Protein AF-A0A536WKN4-F1 (afdb_monomer)

Sequence (74 aa):
MSAVLQTHPGAASDVNSRLTFQKNLQTVTNKIHATSNVDEIMLEVSADICTLFNADRLTIYTVGEDKQTIVSKV

Structure (mmCIF, N/CA/C/O backbone):
data_AF-A0A536WKN4-F1
#
_entry.id   AF-A0A536WKN4-F1
#
loop_
_atom_site.group_PDB
_atom_site.id
_atom_site.type_symbol
_atom_site.label_atom_id
_atom_site.label_alt_id
_atom_site.label_comp_id
_atom_site.label_asym_id
_atom_site.label_entity_id
_atom_site.label_seq_id
_atom_site.pdbx_PDB_ins_code
_atom_site.Cartn_x
_atom_site.Cartn_y
_atom_site.Cartn_z
_atom_site.occupancy
_atom_site.B_iso_or_equiv
_atom_site.auth_seq_id
_atom_site.auth_comp_id
_atom_site.auth_asym_id
_atom_site.auth_atom_id
_atom_site.pdbx_PDB_model_num
ATOM 1 N N . MET A 1 1 ? 50.851 -7.738 -11.855 1.00 41.78 1 MET A N 1
ATOM 2 C CA . MET A 1 1 ? 49.926 -7.983 -12.981 1.00 41.78 1 MET A CA 1
ATOM 3 C C . MET A 1 1 ? 48.516 -7.876 -12.431 1.00 41.78 1 MET A C 1
ATOM 5 O O . MET A 1 1 ? 48.141 -8.693 -11.601 1.00 41.78 1 MET A O 1
ATOM 9 N N . SER A 1 2 ? 47.819 -6.790 -12.764 1.00 42.44 2 SER A N 1
ATOM 10 C CA . SER A 1 2 ? 46.512 -6.431 -12.205 1.00 42.44 2 SER A CA 1
ATOM 11 C C . SER A 1 2 ? 45.440 -7.422 -12.643 1.00 42.44 2 SER A C 1
ATOM 13 O O . SER A 1 2 ? 45.264 -7.645 -13.839 1.00 42.44 2 SER A O 1
ATOM 15 N N . ALA A 1 3 ? 44.712 -7.991 -11.685 1.00 49.06 3 ALA A N 1
ATOM 16 C CA . ALA A 1 3 ? 43.482 -8.707 -11.977 1.00 49.06 3 ALA A CA 1
ATOM 17 C C . ALA A 1 3 ? 42.456 -7.682 -12.474 1.00 49.06 3 ALA A C 1
ATOM 19 O O . ALA A 1 3 ? 41.949 -6.859 -11.712 1.00 49.06 3 ALA A O 1
ATOM 20 N N . VAL A 1 4 ? 42.223 -7.690 -13.784 1.00 49.56 4 VAL A N 1
ATOM 21 C CA . VAL A 1 4 ? 41.150 -6.937 -14.425 1.00 49.56 4 VAL A CA 1
ATOM 22 C C . VAL A 1 4 ? 39.842 -7.503 -13.885 1.00 49.56 4 VAL A C 1
ATOM 24 O O . VAL A 1 4 ? 39.490 -8.648 -14.164 1.00 49.56 4 VAL A O 1
ATOM 27 N N . LEU A 1 5 ? 39.150 -6.708 -13.072 1.00 57.28 5 LEU A N 1
ATOM 28 C CA . LEU A 1 5 ? 37.803 -6.984 -12.596 1.00 57.28 5 LEU A CA 1
ATOM 29 C C . LEU A 1 5 ? 36.873 -7.019 -13.818 1.00 57.28 5 LEU A C 1
ATOM 31 O O . LEU A 1 5 ? 36.357 -5.988 -14.244 1.00 57.28 5 LEU A O 1
ATOM 35 N N . GLN A 1 6 ? 36.699 -8.198 -14.418 1.00 54.38 6 GLN A N 1
ATOM 36 C CA . GLN A 1 6 ? 35.684 -8.442 -15.438 1.00 54.38 6 GLN A CA 1
ATOM 37 C C . GLN A 1 6 ? 34.312 -8.297 -14.778 1.00 54.38 6 GLN A C 1
ATOM 39 O O . GLN A 1 6 ? 33.746 -9.242 -14.228 1.00 54.38 6 GLN A O 1
ATOM 44 N N . THR A 1 7 ? 33.788 -7.076 -14.802 1.00 57.66 7 THR A N 1
ATOM 45 C CA . THR A 1 7 ? 32.401 -6.794 -14.462 1.00 57.66 7 THR A CA 1
ATOM 46 C C . THR A 1 7 ? 31.555 -7.479 -15.527 1.00 57.66 7 THR A C 1
ATOM 48 O O . THR A 1 7 ? 31.490 -7.035 -16.671 1.00 57.66 7 THR A O 1
ATOM 51 N N . HIS A 1 8 ? 30.963 -8.620 -15.173 1.00 58.44 8 HIS A N 1
ATOM 52 C CA . HIS A 1 8 ? 29.984 -9.272 -16.031 1.00 58.44 8 HIS A CA 1
ATOM 53 C C . HIS A 1 8 ? 28.860 -8.263 -16.315 1.00 58.44 8 HIS A C 1
ATOM 55 O O . HIS A 1 8 ? 28.368 -7.649 -15.364 1.00 58.44 8 HIS A O 1
ATOM 61 N N . PRO A 1 9 ? 28.421 -8.082 -17.573 1.00 57.25 9 PRO A N 1
ATOM 62 C CA . PRO A 1 9 ? 27.384 -7.107 -17.920 1.00 57.25 9 PRO A CA 1
ATOM 63 C C . PRO A 1 9 ? 26.077 -7.304 -17.128 1.00 57.25 9 PRO A C 1
ATOM 65 O O . PRO A 1 9 ? 25.383 -6.330 -16.854 1.00 57.25 9 PRO A O 1
ATOM 68 N N . GLY A 1 10 ? 25.802 -8.528 -16.655 1.00 60.97 10 GLY A N 1
ATOM 69 C CA . GLY A 1 10 ? 24.685 -8.829 -15.752 1.00 60.97 10 GLY A CA 1
ATOM 70 C C . GLY A 1 10 ? 24.800 -8.222 -14.344 1.00 60.97 10 GLY A C 1
ATOM 71 O O . GLY A 1 10 ? 23.788 -7.881 -13.741 1.00 60.97 10 GLY A O 1
ATOM 72 N N . ALA A 1 11 ? 26.015 -8.012 -13.825 1.00 63.56 11 ALA A N 1
ATOM 73 C CA . ALA A 1 11 ? 26.222 -7.457 -12.485 1.00 63.56 11 ALA A CA 1
ATOM 74 C C . ALA A 1 11 ? 25.878 -5.959 -12.421 1.00 63.56 11 ALA A C 1
ATOM 76 O O . ALA A 1 11 ? 25.314 -5.492 -11.436 1.00 63.56 11 ALA A O 1
ATOM 77 N N . ALA A 1 12 ? 26.174 -5.201 -13.483 1.00 70.00 12 ALA A N 1
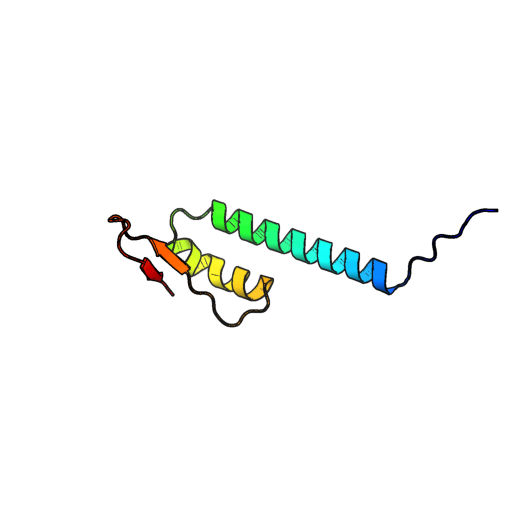ATOM 78 C CA . ALA A 1 12 ? 25.830 -3.781 -13.556 1.00 70.00 12 ALA A CA 1
ATOM 79 C C . ALA A 1 12 ? 24.311 -3.560 -13.684 1.00 70.00 12 ALA A C 1
ATOM 81 O O . ALA A 1 12 ? 23.770 -2.646 -13.058 1.00 70.00 12 ALA A O 1
ATOM 82 N N . SER A 1 13 ? 23.611 -4.418 -14.437 1.00 74.56 13 SER A N 1
ATOM 83 C CA . SER A 1 13 ? 22.146 -4.382 -14.529 1.00 74.56 13 SER A CA 1
ATOM 84 C C . SER A 1 13 ? 21.462 -4.768 -13.215 1.00 74.56 13 SER A C 1
ATOM 86 O O . SER A 1 13 ? 20.485 -4.125 -12.842 1.00 74.56 13 SER A O 1
ATOM 88 N N . ASP A 1 14 ? 22.001 -5.746 -12.478 1.00 84.06 14 ASP A N 1
ATOM 89 C CA . ASP A 1 14 ? 21.497 -6.138 -11.151 1.00 84.06 14 ASP A CA 1
ATOM 90 C C . ASP A 1 14 ? 21.666 -5.023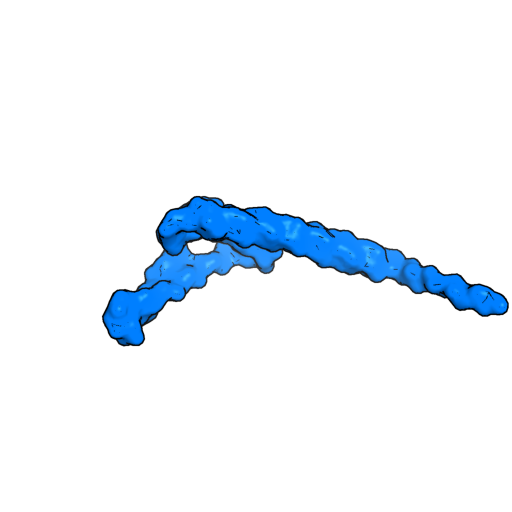 -10.108 1.00 84.06 14 ASP A C 1
ATOM 92 O O . ASP A 1 14 ? 20.821 -4.803 -9.242 1.00 84.06 14 ASP A O 1
ATOM 96 N N . VAL A 1 15 ? 22.770 -4.277 -10.182 1.00 89.25 15 VAL A N 1
ATOM 97 C CA . VAL A 1 15 ? 22.978 -3.116 -9.307 1.00 89.25 15 VAL A CA 1
ATOM 98 C C . VAL A 1 15 ? 21.985 -2.004 -9.648 1.00 89.25 15 VAL A C 1
ATOM 100 O O . VAL A 1 15 ? 21.399 -1.408 -8.745 1.00 89.25 15 VAL A O 1
ATOM 103 N N . ASN A 1 16 ? 21.750 -1.738 -10.934 1.00 90.12 16 ASN A N 1
ATOM 104 C CA . ASN A 1 16 ? 20.806 -0.706 -11.360 1.00 90.12 16 ASN A CA 1
ATOM 105 C C . ASN A 1 16 ? 19.353 -1.038 -10.964 1.00 90.12 16 ASN A C 1
ATOM 107 O O . ASN A 1 16 ? 18.638 -0.161 -10.469 1.00 90.12 16 ASN A O 1
ATOM 111 N N . SER A 1 17 ? 18.935 -2.301 -11.101 1.00 89.88 17 SER A N 1
ATOM 112 C CA . SER A 1 17 ? 17.600 -2.757 -10.693 1.00 89.88 17 SER A CA 1
ATOM 113 C C . SER A 1 17 ? 17.398 -2.630 -9.181 1.00 89.88 17 SER A C 1
ATOM 115 O O . SER A 1 17 ? 16.387 -2.081 -8.742 1.00 89.88 17 SER A O 1
ATOM 117 N N . ARG A 1 18 ? 18.391 -3.027 -8.374 1.00 92.00 18 ARG A N 1
ATOM 118 C CA . ARG A 1 18 ? 18.368 -2.858 -6.911 1.00 92.00 18 ARG A CA 1
ATOM 119 C C . ARG A 1 18 ? 18.298 -1.395 -6.495 1.00 92.00 18 ARG A C 1
ATOM 121 O O . ARG A 1 18 ? 17.533 -1.065 -5.595 1.00 92.00 18 ARG A O 1
ATOM 128 N N . LEU A 1 19 ? 19.065 -0.516 -7.139 1.00 94.38 19 LEU A N 1
ATOM 129 C CA . LEU A 1 19 ? 19.024 0.921 -6.854 1.00 94.38 19 LEU A CA 1
ATOM 130 C C . LEU A 1 19 ? 17.659 1.526 -7.192 1.00 94.38 19 LEU A C 1
ATOM 132 O O . LEU A 1 19 ? 17.121 2.308 -6.410 1.00 94.38 19 LEU A O 1
ATOM 136 N N . THR A 1 20 ? 17.082 1.136 -8.328 1.00 93.62 20 THR A N 1
ATOM 137 C CA . THR A 1 20 ? 15.748 1.586 -8.744 1.00 93.62 20 THR A CA 1
ATOM 138 C C . THR A 1 20 ? 14.681 1.105 -7.764 1.00 93.62 20 THR A C 1
ATOM 140 O O . THR A 1 20 ? 13.870 1.905 -7.302 1.00 93.62 20 THR A O 1
ATOM 143 N N . PHE A 1 21 ? 14.731 -0.170 -7.370 1.00 94.56 21 PHE A N 1
ATOM 144 C CA . PHE A 1 21 ? 13.848 -0.726 -6.349 1.00 94.56 21 PHE A CA 1
ATOM 145 C C . PHE A 1 21 ? 13.974 0.022 -5.018 1.00 94.56 21 PHE A C 1
ATOM 147 O O . PHE A 1 21 ? 12.966 0.446 -4.467 1.00 94.56 21 PHE A O 1
ATOM 154 N N . GLN A 1 22 ? 15.196 0.252 -4.527 1.00 96.06 22 GLN A N 1
ATOM 155 C CA . GLN A 1 22 ? 15.437 0.981 -3.276 1.00 96.06 22 GLN A CA 1
ATOM 156 C C . GLN A 1 22 ? 14.907 2.417 -3.328 1.00 96.06 22 GLN A C 1
ATOM 158 O O . GLN A 1 22 ? 14.301 2.888 -2.368 1.00 96.06 22 GLN A O 1
ATOM 163 N N . LYS A 1 23 ? 15.076 3.109 -4.460 1.00 96.31 23 LYS A N 1
ATOM 164 C CA . LYS A 1 23 ? 14.523 4.453 -4.651 1.00 96.31 23 LYS A CA 1
ATOM 165 C C . LYS A 1 23 ? 12.993 4.441 -4.591 1.00 96.31 23 LYS A C 1
ATOM 167 O O . LYS A 1 23 ? 12.412 5.256 -3.880 1.00 96.31 23 LYS A O 1
ATOM 172 N N . ASN A 1 24 ? 12.354 3.511 -5.299 1.00 95.56 24 ASN A N 1
ATOM 173 C CA . ASN A 1 24 ? 10.897 3.387 -5.310 1.00 95.56 24 ASN A CA 1
ATOM 174 C C . ASN A 1 24 ? 10.360 2.990 -3.925 1.00 95.56 24 ASN A C 1
ATOM 176 O O . ASN A 1 24 ? 9.385 3.573 -3.456 1.00 95.56 24 ASN A O 1
ATOM 180 N N . LEU A 1 25 ? 11.041 2.072 -3.233 1.00 96.94 25 LEU A N 1
ATOM 181 C CA . LEU A 1 25 ? 10.740 1.693 -1.855 1.00 96.94 25 LEU A CA 1
ATOM 182 C C . LEU A 1 25 ? 10.817 2.902 -0.919 1.00 96.94 25 LEU A C 1
ATOM 184 O O . LEU A 1 25 ? 9.905 3.115 -0.128 1.00 96.94 25 LEU A O 1
ATOM 188 N N . GLN A 1 26 ? 11.858 3.731 -1.032 1.00 97.25 26 GLN A N 1
ATOM 189 C CA . GLN A 1 26 ? 11.972 4.950 -0.231 1.00 97.25 26 GLN A CA 1
ATOM 190 C C . GLN A 1 26 ? 10.808 5.914 -0.492 1.00 97.25 26 GLN A C 1
ATOM 192 O O . GLN A 1 26 ? 10.271 6.493 0.452 1.00 97.25 26 GLN A O 1
ATOM 197 N N . THR A 1 27 ? 10.395 6.081 -1.752 1.00 95.69 27 THR A N 1
ATOM 198 C CA . THR A 1 27 ? 9.228 6.901 -2.104 1.00 95.69 27 THR A CA 1
ATOM 199 C C . THR A 1 27 ? 7.955 6.377 -1.443 1.00 95.69 27 THR A C 1
ATOM 201 O O . THR A 1 27 ? 7.235 7.164 -0.831 1.00 95.69 27 THR A O 1
ATOM 204 N N . VAL A 1 28 ? 7.704 5.067 -1.511 1.00 95.56 28 VAL A N 1
ATOM 205 C CA . VAL A 1 28 ? 6.541 4.434 -0.872 1.00 95.56 28 VAL A CA 1
ATOM 206 C C . VAL A 1 28 ? 6.579 4.619 0.645 1.00 95.56 28 VAL A C 1
ATOM 208 O O . VAL A 1 28 ? 5.602 5.081 1.225 1.00 95.56 28 VAL A O 1
ATOM 211 N N . THR A 1 29 ? 7.715 4.355 1.292 1.00 95.50 29 THR A N 1
ATOM 212 C CA . THR A 1 29 ? 7.866 4.513 2.747 1.00 95.50 29 THR A CA 1
ATOM 213 C C . THR A 1 29 ? 7.628 5.956 3.193 1.00 95.50 29 THR A C 1
ATOM 215 O O . THR A 1 29 ? 6.948 6.189 4.189 1.00 95.50 29 THR A O 1
ATOM 218 N N . ASN A 1 30 ? 8.114 6.941 2.433 1.00 96.00 30 ASN A N 1
ATOM 219 C CA . ASN A 1 30 ? 7.855 8.351 2.725 1.00 96.00 30 ASN A CA 1
ATOM 220 C C . ASN A 1 30 ? 6.361 8.694 2.634 1.00 96.00 30 ASN A C 1
ATOM 222 O O . ASN A 1 30 ? 5.871 9.444 3.474 1.00 96.00 30 ASN A O 1
ATOM 226 N N . LYS A 1 31 ? 5.635 8.133 1.655 1.00 94.50 31 LYS A N 1
ATOM 227 C CA . LYS A 1 31 ? 4.177 8.297 1.559 1.00 94.50 31 LYS A CA 1
ATOM 228 C C . LYS A 1 31 ? 3.468 7.666 2.754 1.00 94.50 31 LYS A C 1
ATOM 230 O O . LYS A 1 31 ? 2.657 8.338 3.372 1.00 94.50 31 LYS A O 1
ATOM 235 N N . ILE A 1 32 ? 3.837 6.440 3.141 1.00 94.06 32 ILE A N 1
ATOM 236 C CA . ILE A 1 32 ? 3.289 5.772 4.337 1.00 94.06 32 ILE A CA 1
ATOM 237 C C . ILE A 1 32 ? 3.467 6.655 5.579 1.00 94.06 32 ILE A C 1
ATOM 239 O O . ILE A 1 32 ? 2.514 6.866 6.321 1.00 94.06 32 ILE A O 1
ATOM 243 N N . HIS A 1 33 ? 4.656 7.220 5.792 1.00 94.06 33 HIS A N 1
ATOM 244 C CA . HIS A 1 33 ? 4.913 8.101 6.936 1.00 94.06 33 HIS A CA 1
ATOM 245 C C . HIS A 1 33 ? 4.158 9.434 6.897 1.00 94.06 33 HIS A C 1
ATOM 247 O O . HIS A 1 33 ? 3.990 10.048 7.948 1.00 94.06 33 HIS A O 1
ATOM 253 N N . ALA A 1 34 ? 3.740 9.894 5.718 1.00 93.88 34 ALA A N 1
ATOM 254 C CA . ALA A 1 34 ? 2.951 11.112 5.570 1.00 93.88 34 ALA A CA 1
ATOM 255 C C . ALA A 1 34 ? 1.454 10.894 5.852 1.00 93.88 34 ALA A C 1
ATOM 257 O O . ALA A 1 34 ? 0.751 11.869 6.102 1.00 93.88 34 ALA A O 1
ATOM 258 N N . THR A 1 35 ? 0.978 9.644 5.834 1.00 92.69 35 THR A N 1
ATOM 259 C CA . THR A 1 35 ? -0.424 9.322 6.137 1.00 92.69 35 THR A CA 1
ATOM 260 C C . THR A 1 35 ? -0.734 9.433 7.630 1.00 92.69 35 THR A C 1
ATOM 262 O O . THR A 1 35 ? 0.094 9.133 8.491 1.00 92.69 35 THR A O 1
ATOM 265 N N . SER A 1 36 ? -1.962 9.836 7.946 1.00 90.69 36 SER A N 1
ATOM 266 C CA . SER A 1 36 ? -2.445 10.032 9.315 1.00 90.69 36 SER A CA 1
ATOM 267 C C . SER A 1 36 ? -2.987 8.749 9.947 1.00 90.69 36 SER A C 1
ATOM 269 O O . SER A 1 36 ? -3.074 8.648 11.171 1.00 90.69 36 SER A O 1
ATOM 271 N N . ASN A 1 37 ? -3.414 7.780 9.136 1.00 88.50 37 ASN A N 1
ATOM 272 C CA . ASN A 1 37 ? -4.022 6.534 9.599 1.00 88.50 37 ASN A CA 1
ATOM 273 C C . ASN A 1 37 ? -3.953 5.428 8.529 1.00 88.50 37 ASN A C 1
ATOM 275 O O . ASN A 1 37 ? -3.608 5.665 7.375 1.00 88.50 37 ASN A O 1
ATOM 279 N N . VAL A 1 38 ? -4.312 4.201 8.923 1.00 87.38 38 VAL A N 1
ATOM 280 C CA . VAL A 1 38 ? -4.271 3.027 8.034 1.00 87.38 38 VAL A CA 1
ATOM 281 C C . VAL A 1 38 ? -5.257 3.139 6.868 1.00 87.38 38 VAL A C 1
ATOM 283 O O . VAL A 1 38 ? -4.950 2.639 5.792 1.00 87.38 38 VAL A O 1
ATOM 286 N N . ASP A 1 39 ? -6.404 3.800 7.041 1.00 88.50 39 ASP A N 1
ATOM 287 C CA . ASP A 1 39 ? -7.393 3.957 5.965 1.00 88.50 39 ASP A CA 1
ATOM 288 C C . ASP A 1 39 ? -6.849 4.833 4.825 1.00 88.50 39 ASP A C 1
ATOM 290 O O . ASP A 1 39 ? -7.065 4.547 3.650 1.00 88.50 39 ASP A O 1
ATOM 294 N N . GLU A 1 40 ? -6.056 5.849 5.157 1.00 89.88 40 GLU A N 1
ATOM 295 C CA . GLU A 1 40 ? -5.371 6.699 4.180 1.00 89.88 40 GLU A CA 1
ATOM 296 C C . GLU A 1 40 ? -4.279 5.931 3.414 1.00 89.88 40 GLU A C 1
ATOM 298 O O . GLU A 1 40 ? -4.163 6.073 2.197 1.00 89.88 40 GLU A O 1
ATOM 303 N N . ILE A 1 41 ? -3.554 5.017 4.078 1.00 89.25 41 ILE A N 1
ATOM 304 C CA . ILE A 1 41 ? -2.613 4.101 3.401 1.00 89.25 41 ILE A CA 1
ATOM 305 C C . ILE A 1 41 ? -3.343 3.259 2.345 1.00 89.25 41 ILE A C 1
ATOM 307 O O . ILE A 1 41 ? -2.812 3.050 1.251 1.00 89.25 41 ILE A O 1
ATOM 311 N N . MET A 1 42 ? -4.559 2.789 2.644 1.00 86.88 42 MET A N 1
ATOM 312 C CA . MET A 1 42 ? -5.346 1.987 1.699 1.00 86.88 42 MET A CA 1
ATOM 313 C C . MET A 1 42 ? -5.766 2.764 0.466 1.00 86.88 42 MET A C 1
ATOM 315 O O . MET A 1 42 ? -5.726 2.226 -0.638 1.00 86.88 42 MET A O 1
ATOM 319 N N . LEU A 1 43 ? -6.166 4.018 0.644 1.00 84.75 43 LEU A N 1
ATOM 320 C CA . LEU A 1 43 ? -6.673 4.832 -0.452 1.00 84.75 43 LEU A CA 1
ATOM 321 C C . LEU A 1 43 ? -5.544 5.389 -1.320 1.00 84.75 43 LEU A C 1
ATOM 323 O O . LEU A 1 43 ? -5.654 5.372 -2.544 1.00 84.75 43 LEU A O 1
ATOM 327 N N . GLU A 1 44 ? -4.460 5.863 -0.706 1.00 86.88 44 GLU A N 1
ATOM 328 C CA . GLU A 1 44 ? -3.456 6.664 -1.413 1.00 86.88 44 GLU A CA 1
ATOM 329 C C . GLU A 1 44 ? -2.165 5.910 -1.741 1.00 86.88 44 GLU A C 1
ATOM 331 O O . GLU A 1 44 ? -1.478 6.260 -2.701 1.00 86.88 44 GLU A O 1
ATOM 336 N N . VAL A 1 45 ? -1.815 4.877 -0.966 1.00 93.12 45 VAL A N 1
ATOM 337 C CA . VAL A 1 45 ? -0.496 4.222 -1.055 1.00 93.12 45 VAL A CA 1
ATO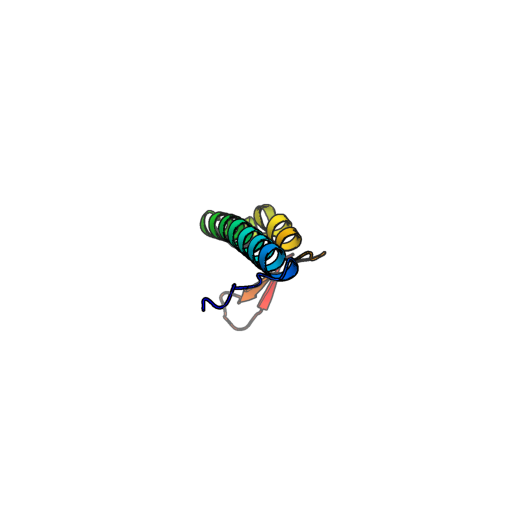M 338 C C . VAL A 1 45 ? -0.580 2.782 -1.573 1.00 93.12 45 VAL A C 1
ATOM 340 O O . VAL A 1 45 ? 0.406 2.245 -2.080 1.00 93.12 45 VAL A O 1
ATOM 343 N N . SER A 1 46 ? -1.755 2.153 -1.511 1.00 92.19 46 SER A N 1
ATOM 344 C CA . SER A 1 46 ? -1.968 0.759 -1.931 1.00 92.19 46 SER A CA 1
ATOM 345 C C . SER A 1 46 ? -1.516 0.479 -3.368 1.00 92.19 46 SER A C 1
ATOM 347 O O . SER A 1 46 ? -0.800 -0.494 -3.605 1.00 92.19 46 SER A O 1
ATOM 349 N N . ALA A 1 47 ? -1.861 1.354 -4.317 1.00 92.25 47 ALA A N 1
ATOM 350 C CA . ALA A 1 47 ? -1.493 1.211 -5.725 1.00 92.25 47 ALA A CA 1
ATOM 351 C C . ALA A 1 47 ? 0.028 1.275 -5.946 1.00 92.25 47 ALA A C 1
ATOM 353 O O . ALA A 1 47 ? 0.579 0.506 -6.741 1.00 92.25 47 ALA A O 1
ATOM 354 N N . ASP A 1 48 ? 0.722 2.149 -5.213 1.00 93.88 48 ASP A N 1
ATOM 355 C CA . ASP A 1 48 ? 2.177 2.262 -5.295 1.00 93.88 48 ASP A CA 1
ATOM 356 C C . ASP A 1 48 ? 2.868 1.026 -4.710 1.00 93.88 48 ASP A C 1
ATOM 358 O O . ASP A 1 48 ? 3.843 0.541 -5.281 1.00 93.88 48 ASP A O 1
ATOM 362 N N . ILE A 1 49 ? 2.349 0.485 -3.600 1.00 94.44 49 ILE A N 1
ATOM 363 C CA . ILE A 1 49 ? 2.841 -0.765 -3.001 1.00 94.44 49 ILE A CA 1
ATOM 364 C C . ILE A 1 49 ? 2.645 -1.923 -3.984 1.00 94.44 49 ILE A C 1
ATOM 366 O O . ILE A 1 49 ? 3.592 -2.663 -4.253 1.00 94.44 49 ILE A O 1
ATOM 370 N N . CYS A 1 50 ? 1.450 -2.058 -4.564 1.00 94.75 50 CYS A N 1
ATOM 371 C CA . CYS A 1 50 ? 1.172 -3.068 -5.585 1.00 94.75 50 CYS A CA 1
ATOM 372 C C . CYS A 1 50 ? 2.144 -2.952 -6.766 1.00 94.75 50 CYS A C 1
ATOM 374 O O . CYS A 1 50 ? 2.742 -3.945 -7.171 1.00 94.75 50 CYS A O 1
ATOM 376 N N . THR A 1 51 ? 2.389 -1.738 -7.261 1.00 94.69 51 THR A N 1
ATOM 377 C CA . THR A 1 51 ? 3.329 -1.496 -8.366 1.00 94.69 51 THR A CA 1
ATOM 378 C C . THR A 1 51 ? 4.772 -1.837 -7.981 1.00 94.69 51 THR A C 1
ATOM 380 O O . THR A 1 51 ? 5.478 -2.481 -8.754 1.00 94.69 51 THR A O 1
ATOM 383 N N . LEU A 1 52 ? 5.216 -1.455 -6.778 1.00 95.19 52 LEU A N 1
ATOM 384 C CA . LEU A 1 52 ? 6.572 -1.718 -6.284 1.00 95.19 52 LEU A CA 1
ATOM 385 C C . LEU A 1 52 ? 6.884 -3.217 -6.211 1.00 95.19 52 LEU A C 1
ATOM 387 O O . LEU A 1 52 ? 8.003 -3.628 -6.521 1.00 95.19 52 LEU A O 1
ATOM 391 N N . PHE A 1 53 ? 5.903 -4.019 -5.798 1.00 94.38 53 PHE A N 1
ATOM 392 C CA . PHE A 1 53 ? 6.042 -5.467 -5.647 1.00 94.38 53 PHE A CA 1
ATOM 393 C C . PHE A 1 53 ? 5.509 -6.264 -6.841 1.00 94.38 53 PHE A C 1
ATOM 395 O O . PHE A 1 53 ? 5.550 -7.493 -6.805 1.00 94.38 53 PHE A O 1
ATOM 402 N N . ASN A 1 54 ? 5.041 -5.585 -7.893 1.00 94.50 54 ASN A N 1
ATOM 403 C CA . ASN A 1 54 ? 4.401 -6.198 -9.055 1.00 94.50 54 ASN A CA 1
ATOM 404 C C . ASN A 1 54 ? 3.269 -7.166 -8.645 1.00 94.50 54 ASN A C 1
ATOM 406 O O . ASN A 1 54 ? 3.232 -8.325 -9.061 1.00 94.50 54 ASN A O 1
ATOM 410 N N . ALA A 1 55 ? 2.387 -6.685 -7.769 1.00 95.06 55 ALA A N 1
ATOM 411 C CA . ALA A 1 55 ? 1.274 -7.422 -7.191 1.00 95.06 55 ALA A CA 1
ATOM 412 C C . ALA A 1 55 ? -0.072 -6.884 -7.690 1.00 95.06 55 ALA A C 1
ATOM 414 O O . ALA A 1 55 ? -0.237 -5.683 -7.893 1.00 95.06 55 ALA A O 1
ATOM 415 N N . ASP A 1 56 ? -1.054 -7.776 -7.813 1.00 92.44 56 ASP A N 1
ATOM 416 C CA . ASP A 1 56 ? -2.402 -7.413 -8.266 1.00 92.44 56 ASP A CA 1
ATOM 417 C C . ASP A 1 56 ? -3.286 -6.884 -7.128 1.00 92.44 56 ASP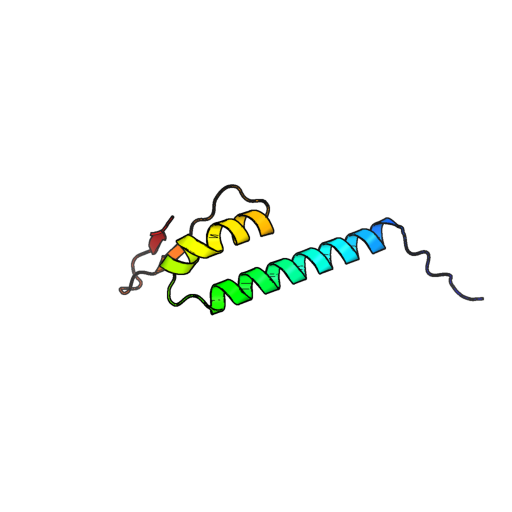 A C 1
ATOM 419 O O . ASP A 1 56 ? -4.210 -6.103 -7.359 1.00 92.44 56 ASP A O 1
ATOM 423 N N . ARG A 1 57 ? -3.051 -7.341 -5.889 1.00 90.81 57 ARG A N 1
ATOM 424 C CA . ARG A 1 57 ? -3.869 -6.994 -4.718 1.00 90.81 57 ARG A CA 1
ATOM 425 C C . ARG A 1 57 ? -3.021 -6.864 -3.459 1.00 90.81 57 ARG A C 1
ATOM 427 O O . ARG A 1 57 ? -2.128 -7.672 -3.212 1.00 90.81 57 ARG A O 1
ATOM 434 N N . LEU A 1 58 ? -3.391 -5.891 -2.635 1.00 90.88 58 LEU A N 1
ATOM 435 C CA . LEU A 1 58 ? -2.924 -5.703 -1.266 1.00 90.88 58 LEU A CA 1
ATOM 436 C C . LEU A 1 58 ? -4.102 -5.943 -0.312 1.00 90.88 58 LEU A C 1
ATOM 438 O O . LEU A 1 58 ? -5.259 -5.727 -0.664 1.00 90.88 58 LEU A O 1
ATOM 442 N N . THR A 1 59 ? -3.828 -6.426 0.893 1.00 91.50 59 THR A N 1
ATOM 443 C CA . THR A 1 59 ? -4.817 -6.511 1.975 1.00 91.50 59 THR A CA 1
ATOM 444 C C . THR A 1 59 ? -4.092 -6.226 3.276 1.00 91.50 59 THR A C 1
ATOM 446 O O . THR A 1 59 ? -3.032 -6.807 3.520 1.00 91.50 59 THR A O 1
ATOM 449 N N . ILE A 1 60 ? -4.640 -5.341 4.107 1.00 89.81 60 ILE A N 1
ATOM 450 C CA . ILE A 1 60 ? -4.043 -5.014 5.404 1.00 89.81 60 ILE A CA 1
ATOM 451 C C . ILE A 1 60 ? -4.947 -5.561 6.495 1.00 89.81 60 ILE A C 1
ATOM 453 O O . ILE A 1 60 ? -6.165 -5.383 6.485 1.00 89.81 60 ILE A O 1
ATOM 457 N N . TYR A 1 61 ? -4.321 -6.228 7.453 1.00 91.56 61 TYR A N 1
ATOM 458 C CA . TYR A 1 61 ? -4.976 -6.714 8.648 1.00 91.56 61 TYR A CA 1
ATOM 459 C C . TYR A 1 61 ? -4.563 -5.835 9.819 1.00 91.56 61 TYR A C 1
ATOM 461 O O . TYR A 1 61 ? -3.376 -5.706 10.118 1.00 91.56 61 TYR A O 1
ATOM 469 N N . THR A 1 62 ? -5.541 -5.232 10.481 1.00 89.69 62 THR A N 1
ATOM 470 C CA . THR A 1 62 ? -5.323 -4.455 11.700 1.00 89.69 62 THR A CA 1
ATOM 471 C C . THR A 1 62 ? -5.824 -5.240 12.894 1.00 89.69 62 THR A C 1
ATOM 473 O O . THR A 1 62 ? -6.896 -5.842 12.845 1.00 89.69 62 THR A O 1
ATOM 476 N N . VAL A 1 63 ? -5.067 -5.217 13.983 1.00 91.75 63 VAL A N 1
ATOM 477 C CA . VAL A 1 63 ? -5.531 -5.769 15.255 1.00 91.75 63 VAL A CA 1
ATOM 478 C C . VAL A 1 63 ? -6.604 -4.833 15.814 1.00 91.75 63 VAL A C 1
ATOM 480 O O . VAL A 1 63 ? -6.395 -3.620 15.844 1.00 91.75 63 VAL A O 1
ATOM 483 N N . GLY A 1 64 ? -7.752 -5.383 16.213 1.00 88.12 64 GLY A N 1
ATOM 484 C CA . GLY A 1 64 ? -8.814 -4.615 16.862 1.00 88.12 64 GLY A CA 1
ATOM 485 C C . GLY A 1 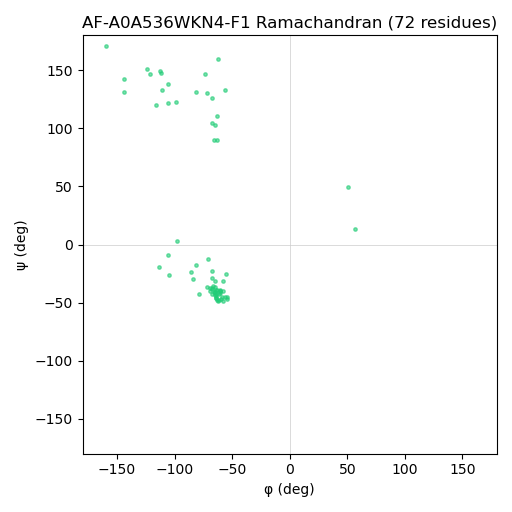64 ? -8.349 -4.018 18.191 1.00 88.12 64 GLY A C 1
ATOM 486 O O . GLY A 1 64 ? -7.380 -4.485 18.791 1.00 88.12 64 GLY A O 1
ATOM 487 N N . GLU A 1 65 ? -9.039 -2.9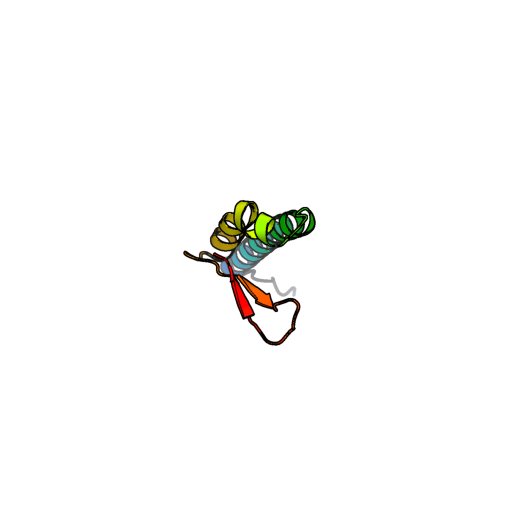84 18.678 1.00 87.75 65 GLU A N 1
ATOM 488 C CA . GLU A 1 65 ? -8.684 -2.316 19.944 1.00 87.75 65 GLU A CA 1
ATOM 489 C C . GLU A 1 65 ? -8.674 -3.278 21.142 1.00 87.75 65 GLU A C 1
ATOM 491 O O . GLU A 1 65 ? -7.862 -3.133 22.057 1.00 87.75 65 GLU A O 1
ATOM 496 N N . ASP A 1 66 ? -9.526 -4.305 21.101 1.00 91.38 66 ASP A N 1
ATOM 497 C CA . ASP A 1 66 ? -9.607 -5.368 22.104 1.00 91.38 66 ASP A CA 1
ATOM 498 C C . ASP A 1 66 ? -8.414 -6.342 22.080 1.00 91.38 66 ASP A C 1
ATOM 500 O O . ASP A 1 66 ? -8.236 -7.131 23.011 1.00 91.38 66 ASP A O 1
ATOM 504 N N . LYS A 1 67 ? -7.582 -6.289 21.032 1.00 90.38 67 LYS A N 1
ATOM 505 C CA . LYS A 1 67 ? -6.481 -7.221 20.739 1.00 90.38 67 LYS A CA 1
ATOM 506 C C . LYS A 1 67 ? -6.893 -8.691 20.627 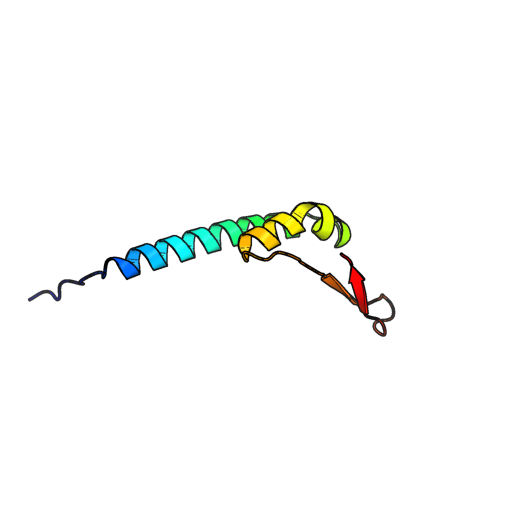1.00 90.38 67 LYS A C 1
ATOM 508 O O . LYS A 1 67 ? -6.027 -9.562 20.627 1.00 90.38 67 LYS A O 1
ATOM 513 N N . GLN A 1 68 ? -8.189 -8.967 20.522 1.00 93.00 68 GLN A N 1
ATOM 514 C CA . GLN A 1 68 ? -8.742 -10.314 20.360 1.00 93.00 68 GLN A CA 1
ATOM 515 C C . GLN A 1 68 ? -9.233 -10.560 18.933 1.00 93.00 68 GLN A C 1
ATOM 517 O O . GLN A 1 68 ? -9.559 -11.689 18.572 1.00 93.00 68 GLN A O 1
ATOM 522 N N . THR A 1 69 ? -9.278 -9.510 18.114 1.00 91.25 69 THR A N 1
ATOM 523 C CA . THR A 1 69 ? -9.796 -9.565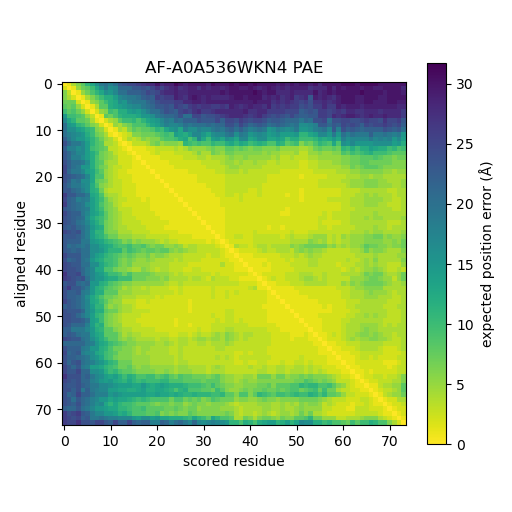 16.751 1.00 91.25 69 THR A CA 1
ATOM 524 C C . THR A 1 69 ? -8.771 -9.074 15.736 1.00 91.25 69 THR A C 1
ATOM 526 O O . THR A 1 69 ? -7.913 -8.236 16.022 1.00 91.25 69 THR A O 1
ATOM 529 N N . ILE A 1 70 ? -8.864 -9.614 14.522 1.00 92.62 70 ILE A N 1
ATOM 530 C CA . ILE A 1 70 ? -8.137 -9.124 13.355 1.00 92.62 70 ILE A CA 1
ATOM 531 C C . ILE A 1 70 ? -9.183 -8.641 12.359 1.00 92.62 70 ILE A C 1
ATOM 533 O O . ILE A 1 70 ? -10.027 -9.413 11.907 1.00 92.62 70 ILE A O 1
ATOM 537 N N . VAL A 1 71 ? -9.119 -7.361 12.019 1.00 89.12 71 VAL A N 1
ATOM 538 C CA . VAL A 1 71 ? -10.005 -6.732 11.046 1.00 89.12 71 VAL A CA 1
ATOM 539 C C . VAL A 1 71 ? -9.272 -6.656 9.717 1.00 89.12 71 VAL A C 1
ATOM 541 O O . VAL A 1 71 ? -8.178 -6.099 9.632 1.00 89.12 71 VAL A O 1
ATOM 544 N N . SER A 1 72 ? -9.867 -7.244 8.683 1.00 88.00 72 SER A N 1
ATOM 545 C CA . SER A 1 72 ? -9.392 -7.089 7.312 1.00 88.00 72 SER A CA 1
ATO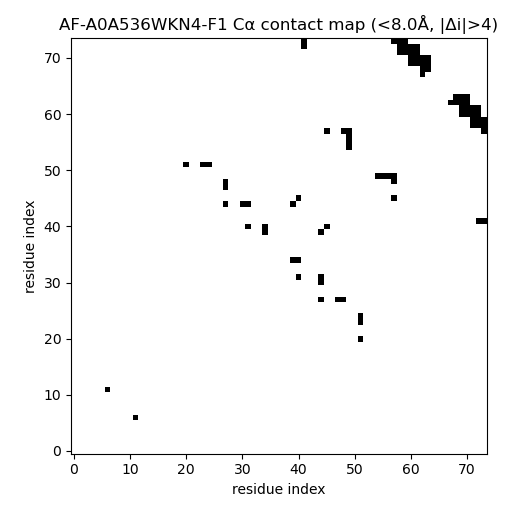M 546 C C . SER A 1 72 ? -9.904 -5.773 6.752 1.00 88.00 72 SER A C 1
ATOM 548 O O . SER A 1 72 ? -11.097 -5.477 6.853 1.00 88.00 72 SER A O 1
ATOM 550 N N . LYS A 1 73 ? -9.004 -5.005 6.151 1.00 78.06 73 LYS A N 1
ATOM 551 C CA . LYS A 1 73 ? -9.342 -3.836 5.355 1.00 78.06 73 LYS A CA 1
ATOM 552 C C . LYS A 1 73 ? -8.791 -4.037 3.923 1.00 78.06 73 LYS A C 1
ATOM 554 O O . LYS A 1 73 ? -7.783 -4.735 3.743 1.00 78.06 73 LYS A O 1
ATOM 559 N N . VAL A 1 74 ? -9.499 -3.507 2.921 1.00 64.75 74 VAL A N 1
ATOM 560 C CA . VAL A 1 74 ? -9.261 -3.707 1.472 1.00 64.75 74 VAL A CA 1
ATOM 561 C C . VAL A 1 74 ? -8.719 -2.440 0.840 1.00 64.75 74 VAL A C 1
ATOM 563 O O . VAL A 1 74 ? -9.376 -1.395 1.026 1.00 64.75 74 VAL A O 1
#

Solvent-accessible surface area (backbone atoms only — not comparable to full-atom values): 4637 Å² total; per-residue (Å²): 135,83,83,77,80,78,74,51,77,67,57,60,53,53,51,51,52,50,51,52,48,52,53,52,50,51,54,52,52,53,51,56,70,70,42,93,47,73,68,50,37,49,74,74,42,41,69,57,52,22,60,75,68,74,43,96,74,77,73,51,74,43,71,38,96,83,69,82,45,75,43,80,46,113

Mean predicted aligned error: 8.55 Å

Secondary structure (DSSP, 8-state):
--------HHHHHHHHHHHHHHHHHHHHHHHHHH-SSHHHIIIIIHHHHHHHHT-S---EEEE-TTSS-EEEE-

Foldseek 3Di:
DDDDPPPPPVNVVVVVVVVVLVVLVVVLVVCVVVDPDPVCCVPPRFVSVCVSVVHPDDWDWDQDPVNPDIDIDD

Radius of gyration: 19.18 Å; Cα contacts (8 Å, |Δi|>4): 44; chains: 1; bounding box: 60×21×40 Å

Nearest PDB structures (foldseek):
  8att-assembly1_A  TM=3.128E-01  e=3.010E+00  Saccharomyces cerevisiae S288C

pLDDT: mean 85.26, std 14.45, range [41.78, 97.25]